Protein AF-A0A660E7Z8-F1 (afdb_monomer)

pLDDT: mean 80.57, std 11.58, range [46.78, 90.88]

Sequence (74 aa):
MFDKLKLPGNILIGTVTILIIGSTQLWVNFVKLGRGVRYQTLKPELWSSLGMVIAGSALLLITLVVAIWQHYRH

Foldseek 3Di:
DCVVVPVLVVLLVVLVVLLVVLVVQLVVLVVCVVVVNDVVVSVVSNVVSVVSNVVSVVSVVVSVVVVVVVVVVD

Structure (mmCIF, N/CA/C/O backbone):
data_AF-A0A660E7Z8-F1
#
_entry.id   AF-A0A660E7Z8-F1
#
loop_
_atom_site.group_PDB
_atom_site.id
_atom_site.type_symbol
_atom_site.label_atom_id
_atom_site.label_alt_id
_atom_site.label_comp_id
_atom_site.label_asym_id
_atom_site.label_entity_id
_atom_site.label_seq_id
_atom_site.pdbx_PDB_ins_code
_atom_site.Cartn_x
_atom_site.Cartn_y
_atom_site.Cartn_z
_atom_site.occupancy
_atom_site.B_iso_or_equiv
_atom_site.auth_seq_id
_atom_site.auth_comp_id
_atom_site.auth_asym_id
_atom_site.auth_atom_id
_atom_site.pdbx_PDB_model_num
ATOM 1 N N . MET A 1 1 ? 10.785 14.428 -27.393 1.00 47.16 1 MET A N 1
ATOM 2 C CA . MET A 1 1 ? 11.370 13.374 -26.522 1.00 47.16 1 MET A CA 1
ATOM 3 C C . MET A 1 1 ? 10.526 13.059 -25.279 1.00 47.16 1 MET A C 1
ATOM 5 O O . MET A 1 1 ? 10.559 11.916 -24.851 1.00 47.16 1 MET A O 1
ATOM 9 N N . PHE A 1 2 ? 9.716 13.987 -24.745 1.00 46.97 2 PHE A N 1
ATOM 10 C CA . PHE A 1 2 ? 8.837 13.730 -23.586 1.00 46.97 2 PHE A CA 1
ATOM 11 C C . PHE A 1 2 ? 7.533 12.963 -23.892 1.00 46.97 2 PHE A C 1
ATOM 13 O O . PHE A 1 2 ? 6.919 12.424 -22.977 1.00 46.97 2 PHE A O 1
ATOM 20 N N . ASP A 1 3 ? 7.113 12.844 -25.157 1.00 46.78 3 ASP A N 1
ATOM 21 C CA . ASP A 1 3 ? 5.854 12.153 -25.492 1.00 46.78 3 ASP A CA 1
ATOM 22 C C . ASP A 1 3 ? 5.888 10.633 -25.276 1.00 46.78 3 ASP A C 1
ATOM 24 O O . ASP A 1 3 ? 4.855 10.045 -24.969 1.00 46.78 3 ASP A O 1
ATOM 28 N N . LYS A 1 4 ? 7.067 9.995 -25.334 1.00 48.75 4 LYS A N 1
ATOM 29 C CA . LYS A 1 4 ? 7.220 8.563 -25.005 1.00 48.75 4 LYS A CA 1
ATOM 30 C C . LYS A 1 4 ? 7.293 8.286 -23.493 1.00 48.75 4 LYS A C 1
ATOM 32 O O . LYS A 1 4 ? 7.145 7.142 -23.082 1.00 48.75 4 LYS A O 1
AT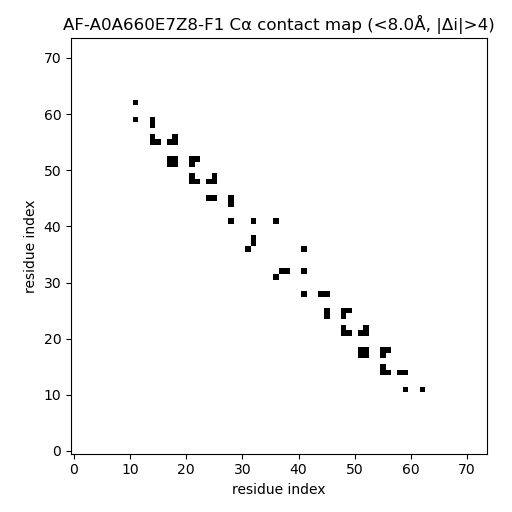OM 37 N N . LEU A 1 5 ? 7.474 9.325 -22.669 1.00 52.00 5 LEU A N 1
ATOM 38 C CA . LEU A 1 5 ? 7.535 9.241 -21.202 1.00 52.00 5 LEU A CA 1
ATOM 39 C C . LEU A 1 5 ? 6.175 9.429 -20.517 1.00 52.00 5 LEU A C 1
ATOM 41 O O . LEU A 1 5 ? 6.042 9.089 -19.344 1.00 52.00 5 LEU A O 1
ATOM 45 N N . LYS A 1 6 ? 5.156 9.925 -21.230 1.00 56.66 6 LYS A N 1
ATOM 46 C CA . LYS A 1 6 ? 3.829 10.185 -20.646 1.00 56.66 6 LYS A CA 1
ATOM 47 C C . LYS A 1 6 ? 3.169 8.912 -20.115 1.00 56.66 6 LYS A C 1
ATOM 49 O O . LYS A 1 6 ? 2.631 8.921 -19.016 1.00 56.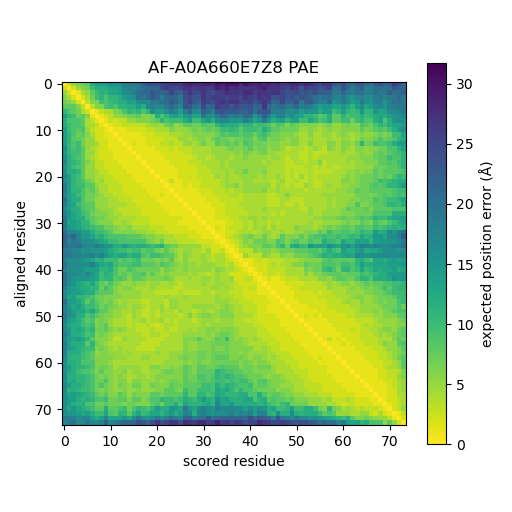66 6 LYS A O 1
ATOM 54 N N . LEU A 1 7 ? 3.241 7.806 -20.858 1.00 59.50 7 LEU A N 1
ATOM 55 C CA . LEU A 1 7 ? 2.584 6.556 -20.458 1.00 59.50 7 LEU A CA 1
ATOM 56 C C . LEU A 1 7 ? 3.288 5.866 -19.268 1.00 59.50 7 LEU A C 1
ATOM 58 O O . LEU A 1 7 ? 2.612 5.585 -18.279 1.00 59.50 7 LEU A O 1
ATOM 62 N N . PRO A 1 8 ? 4.624 5.653 -19.289 1.00 66.75 8 PRO A N 1
ATOM 63 C CA . PRO A 1 8 ? 5.338 5.057 -18.155 1.00 66.75 8 PRO A CA 1
ATOM 64 C C . PRO A 1 8 ? 5.328 5.955 -16.912 1.00 66.75 8 PRO A C 1
ATOM 66 O O . PRO A 1 8 ? 5.169 5.463 -15.797 1.00 66.75 8 PRO A O 1
ATOM 69 N N . GLY A 1 9 ? 5.439 7.277 -17.099 1.00 68.38 9 GLY A N 1
ATOM 70 C CA . GLY A 1 9 ? 5.385 8.252 -16.010 1.00 68.38 9 GLY A CA 1
ATOM 71 C C . GLY A 1 9 ? 4.027 8.273 -15.309 1.00 68.38 9 GLY A C 1
ATOM 72 O O . GLY A 1 9 ? 3.977 8.248 -14.083 1.00 68.38 9 GLY A O 1
ATOM 73 N N . ASN A 1 10 ? 2.923 8.225 -16.060 1.00 78.44 10 ASN A N 1
ATOM 74 C CA . ASN A 1 10 ? 1.579 8.197 -15.478 1.00 78.44 10 ASN A CA 1
ATOM 75 C C . ASN A 1 10 ? 1.309 6.9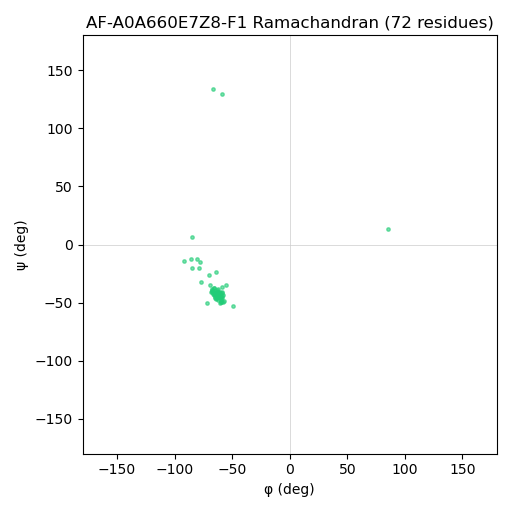13 -14.679 1.00 78.44 10 ASN A C 1
ATOM 77 O O . ASN A 1 10 ? 0.672 6.976 -13.628 1.00 78.44 10 ASN A O 1
ATOM 81 N N . ILE A 1 11 ? 1.817 5.762 -15.138 1.00 77.19 11 ILE A N 1
ATOM 82 C CA . ILE A 1 11 ? 1.712 4.489 -14.404 1.00 77.19 11 ILE A CA 1
ATOM 83 C C . ILE A 1 11 ? 2.506 4.562 -13.096 1.00 77.19 11 ILE A C 1
ATOM 85 O O . ILE A 1 11 ? 2.005 4.152 -12.047 1.00 77.19 11 ILE A O 1
ATOM 89 N N . LEU A 1 12 ? 3.715 5.129 -13.133 1.00 78.06 12 LEU A N 1
ATOM 90 C CA . LEU A 1 12 ? 4.540 5.306 -11.940 1.00 78.06 12 LEU A CA 1
ATOM 91 C C . LEU A 1 12 ? 3.852 6.224 -10.920 1.00 78.06 12 LEU A C 1
ATOM 93 O O . LEU A 1 12 ? 3.734 5.861 -9.753 1.00 78.06 12 LEU A O 1
ATOM 97 N N . ILE A 1 13 ? 3.333 7.371 -11.372 1.00 84.50 13 ILE A N 1
ATOM 98 C CA . ILE A 1 13 ? 2.602 8.326 -10.528 1.00 84.50 13 ILE A CA 1
ATOM 99 C C . ILE A 1 13 ? 1.375 7.657 -9.907 1.00 84.50 13 ILE A C 1
ATOM 101 O O . ILE A 1 13 ? 1.216 7.704 -8.691 1.00 84.50 13 ILE A O 1
ATOM 105 N N . GLY A 1 14 ? 0.552 6.972 -10.709 1.00 82.94 14 GLY A N 1
ATOM 106 C CA . GLY A 1 14 ? -0.631 6.267 -10.212 1.00 82.94 14 GLY A CA 1
ATOM 107 C C . GLY A 1 14 ? -0.286 5.202 -9.169 1.00 82.94 14 GLY A C 1
ATOM 108 O O . GLY A 1 14 ? -0.949 5.103 -8.137 1.00 82.94 14 GLY A O 1
ATOM 109 N N . THR A 1 15 ? 0.799 4.457 -9.385 1.00 83.62 15 THR A N 1
ATOM 110 C CA . THR A 1 15 ? 1.259 3.431 -8.440 1.00 83.62 15 THR A CA 1
ATOM 111 C C . THR A 1 15 ? 1.740 4.046 -7.125 1.00 83.62 15 THR A C 1
ATOM 113 O O . THR A 1 15 ? 1.384 3.565 -6.048 1.00 83.62 15 THR A O 1
ATOM 116 N N . VAL A 1 16 ? 2.487 5.152 -7.191 1.00 85.44 16 VAL A N 1
ATOM 117 C CA . VAL A 1 16 ? 2.915 5.908 -6.004 1.00 85.44 16 VAL A CA 1
ATOM 118 C C . VAL A 1 16 ? 1.706 6.465 -5.250 1.00 85.44 16 VAL A C 1
ATOM 120 O O . VAL A 1 16 ? 1.647 6.350 -4.028 1.00 85.44 16 VAL A O 1
ATOM 123 N N . THR A 1 17 ? 0.703 7.003 -5.947 1.00 87.38 17 THR A N 1
ATOM 124 C CA . THR A 1 17 ? -0.532 7.494 -5.320 1.00 87.38 17 THR A CA 1
ATOM 125 C C . THR A 1 17 ? -1.269 6.386 -4.567 1.00 87.38 17 THR A C 1
ATOM 127 O O . THR A 1 17 ? -1.656 6.594 -3.418 1.00 87.38 17 THR A O 1
ATOM 130 N N . ILE A 1 18 ? -1.415 5.196 -5.161 1.00 86.38 18 ILE A N 1
ATOM 131 C CA . ILE A 1 18 ? -2.053 4.040 -4.505 1.00 86.38 18 ILE A CA 1
ATOM 132 C C . ILE A 1 18 ? -1.286 3.640 -3.239 1.00 86.38 18 ILE A C 1
ATOM 134 O O . ILE A 1 18 ? -1.899 3.398 -2.198 1.00 86.38 18 ILE A O 1
ATOM 138 N N . LEU A 1 19 ? 0.049 3.621 -3.297 1.00 87.12 19 LEU A N 1
ATOM 139 C CA . LEU A 1 19 ? 0.883 3.314 -2.136 1.00 87.12 19 LEU A CA 1
ATOM 140 C C . LEU A 1 19 ? 0.742 4.337 -1.013 1.00 87.12 19 LEU A C 1
ATOM 142 O O . LEU A 1 19 ? 0.641 3.946 0.152 1.00 87.12 19 LEU A O 1
ATOM 146 N N . ILE A 1 20 ? 0.714 5.628 -1.348 1.00 88.69 20 ILE A N 1
ATOM 147 C CA . ILE A 1 20 ? 0.509 6.699 -0.369 1.00 88.69 20 ILE A CA 1
ATOM 148 C C . ILE A 1 20 ? -0.852 6.517 0.304 1.00 88.69 20 ILE A C 1
ATOM 150 O O . ILE A 1 20 ? -0.912 6.453 1.529 1.00 88.69 20 ILE A O 1
ATOM 154 N N . ILE A 1 21 ? -1.925 6.345 -0.476 1.00 89.44 21 ILE A N 1
ATOM 155 C CA . ILE A 1 21 ? -3.287 6.174 0.053 1.00 89.44 21 ILE A CA 1
ATOM 156 C C . ILE A 1 21 ? -3.373 4.947 0.969 1.00 89.44 21 ILE A C 1
ATOM 158 O O . ILE A 1 21 ? -3.855 5.063 2.098 1.00 89.44 21 ILE A O 1
ATOM 162 N N . GLY A 1 22 ? -2.869 3.791 0.524 1.00 86.81 22 GLY A N 1
ATOM 163 C CA . GLY A 1 22 ? -2.873 2.563 1.323 1.00 86.81 22 GLY A CA 1
ATOM 164 C C . GLY A 1 22 ? -2.081 2.712 2.626 1.00 86.81 22 GLY A C 1
ATOM 165 O O . GLY A 1 22 ? -2.547 2.305 3.691 1.00 86.81 22 GLY A O 1
ATOM 166 N N . SER A 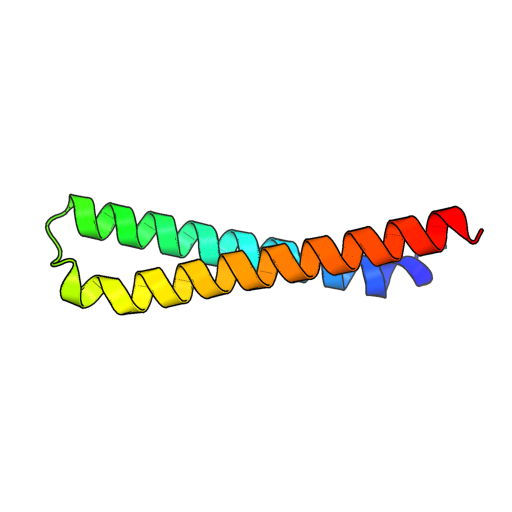1 23 ? -0.923 3.376 2.574 1.00 87.25 23 SER A N 1
ATOM 167 C CA . SER A 1 23 ? -0.083 3.632 3.753 1.00 87.25 23 SER A CA 1
ATOM 168 C C . SER A 1 23 ? -0.742 4.607 4.732 1.00 87.25 23 SER A C 1
ATOM 170 O O . SER A 1 23 ? -0.716 4.385 5.943 1.00 87.25 23 SER A O 1
ATOM 172 N N . THR A 1 24 ? -1.387 5.665 4.231 1.00 89.94 24 THR A N 1
ATOM 173 C CA . THR A 1 24 ? -2.141 6.612 5.063 1.00 89.94 24 THR A CA 1
ATOM 174 C C . THR A 1 24 ? -3.336 5.936 5.731 1.00 89.94 24 THR A C 1
ATOM 176 O O . THR A 1 24 ? -3.563 6.152 6.920 1.00 89.94 24 THR A O 1
ATOM 179 N N . GLN A 1 25 ? -4.078 5.080 5.022 1.00 86.44 25 GLN A N 1
ATOM 180 C CA . GLN A 1 25 ? -5.184 4.323 5.620 1.00 86.44 25 GLN A CA 1
ATOM 181 C C . GLN A 1 25 ? -4.700 3.358 6.706 1.00 86.44 25 GLN A C 1
ATOM 183 O O . GLN A 1 25 ? -5.316 3.291 7.771 1.00 86.44 25 GLN A O 1
ATOM 188 N N . LEU A 1 26 ? -3.566 2.676 6.497 1.00 87.62 26 LEU A N 1
ATOM 189 C CA . LEU A 1 26 ? -2.945 1.857 7.542 1.00 87.62 26 LEU A CA 1
ATOM 190 C C . LEU A 1 26 ? -2.615 2.692 8.776 1.00 87.62 26 LEU A C 1
ATOM 192 O O . LEU A 1 26 ? -3.016 2.321 9.878 1.00 87.62 26 LEU A O 1
ATOM 196 N N . TRP A 1 27 ? -1.956 3.838 8.597 1.00 89.62 27 TRP A N 1
ATOM 197 C CA . TRP A 1 27 ? -1.634 4.745 9.698 1.00 89.62 27 TRP A CA 1
ATOM 198 C C . TRP A 1 27 ? -2.884 5.185 10.467 1.00 89.62 27 TRP A C 1
ATOM 200 O O . TRP A 1 27 ? -2.937 5.069 11.690 1.00 89.62 27 TRP A O 1
ATOM 210 N N . VAL A 1 28 ? -3.927 5.627 9.761 1.00 90.06 28 VAL A N 1
ATOM 211 C CA . VAL A 1 28 ? -5.202 6.030 10.372 1.00 90.06 28 VAL A CA 1
ATOM 212 C C . VAL A 1 28 ? -5.819 4.879 11.169 1.00 90.06 28 VAL A C 1
ATOM 214 O O . VAL A 1 28 ? -6.288 5.088 12.288 1.00 90.06 28 VAL A O 1
ATOM 217 N N . ASN A 1 29 ? -5.781 3.656 10.642 1.00 87.19 29 ASN A N 1
ATOM 218 C CA . ASN A 1 29 ? -6.316 2.482 11.327 1.00 87.19 29 ASN A CA 1
ATOM 219 C C . ASN A 1 29 ? -5.490 2.091 12.558 1.00 87.19 29 ASN A C 1
ATOM 221 O O . ASN A 1 29 ? -6.076 1.727 13.579 1.00 87.19 29 ASN A O 1
ATOM 225 N N . PHE A 1 30 ? -4.166 2.261 12.525 1.00 86.19 30 PHE A N 1
ATOM 226 C CA . PHE A 1 30 ? -3.311 2.126 13.708 1.00 86.19 30 PHE A CA 1
ATOM 227 C C . PHE A 1 30 ? -3.611 3.190 14.768 1.00 86.19 30 PHE A C 1
ATOM 229 O O . PHE A 1 30 ? -3.709 2.863 15.950 1.00 86.19 30 PHE A O 1
ATOM 236 N N . VAL A 1 31 ? -3.840 4.443 14.363 1.00 90.88 31 VAL A N 1
ATOM 237 C CA . VAL A 1 31 ? -4.244 5.516 15.285 1.00 90.88 31 VAL A CA 1
ATOM 238 C C . VAL A 1 31 ? -5.602 5.207 15.923 1.00 90.88 31 VAL A C 1
ATOM 240 O O . VAL A 1 31 ? -5.761 5.390 17.129 1.00 90.88 31 VAL A O 1
ATOM 243 N N . LYS A 1 32 ? -6.577 4.694 15.157 1.00 88.31 32 LYS A N 1
ATOM 244 C CA . LYS A 1 32 ? -7.873 4.240 15.697 1.00 88.31 32 LYS A CA 1
ATOM 245 C C . LYS A 1 32 ? -7.686 3.111 16.721 1.00 88.31 32 LYS A C 1
ATOM 247 O O . LYS A 1 32 ? -8.301 3.156 17.785 1.00 88.31 32 LYS A O 1
ATOM 252 N N . LEU A 1 33 ? -6.807 2.147 16.439 1.00 86.81 33 LEU A N 1
ATOM 253 C CA . LEU A 1 33 ? -6.431 1.078 17.374 1.00 86.81 33 LEU A CA 1
ATOM 254 C C . LEU A 1 33 ? -5.845 1.638 18.678 1.00 86.81 33 LEU A C 1
ATOM 256 O O . LEU A 1 33 ? -6.282 1.249 19.758 1.00 86.81 33 LEU A O 1
ATOM 260 N N . GLY A 1 34 ? -4.926 2.605 18.584 1.00 85.75 34 GLY A N 1
ATOM 261 C CA . GLY A 1 34 ? -4.334 3.279 19.746 1.00 85.75 34 GLY A CA 1
ATOM 262 C C . GLY A 1 34 ? -5.339 4.087 20.576 1.00 85.75 34 GLY A C 1
ATOM 263 O O . GLY A 1 34 ? -5.141 4.276 21.771 1.00 85.75 34 GLY A O 1
ATOM 264 N N . ARG A 1 35 ? -6.453 4.517 19.971 1.00 89.69 35 ARG A N 1
ATOM 265 C CA . ARG A 1 35 ? -7.575 5.186 20.654 1.00 89.69 35 ARG A CA 1
ATOM 266 C C . ARG A 1 35 ? -8.591 4.215 21.272 1.00 89.69 35 ARG A C 1
ATOM 268 O O . ARG A 1 35 ? -9.629 4.658 21.752 1.00 89.69 35 ARG A O 1
ATOM 275 N N . GLY A 1 36 ? -8.321 2.907 21.258 1.00 87.94 36 GLY A N 1
ATOM 276 C CA . GLY A 1 36 ? -9.178 1.891 21.879 1.00 87.94 36 GLY A CA 1
ATOM 277 C C . GLY A 1 36 ? -10.325 1.386 20.999 1.00 87.94 36 GLY A C 1
ATOM 278 O O . GLY A 1 36 ? -11.233 0.719 21.497 1.00 87.94 36 GLY A O 1
ATOM 279 N N . VAL A 1 37 ? -10.312 1.668 19.690 1.00 86.06 37 VAL A N 1
ATOM 280 C CA . VAL A 1 37 ? -11.287 1.082 18.756 1.00 86.06 37 VAL A CA 1
ATOM 281 C C . VAL A 1 37 ? -11.044 -0.426 18.650 1.00 86.06 37 VAL A C 1
ATOM 283 O O . VAL A 1 37 ? -9.912 -0.881 18.481 1.00 86.06 37 VAL A O 1
ATOM 286 N N . ARG A 1 38 ? -12.118 -1.221 18.734 1.00 87.25 38 ARG A N 1
ATOM 287 C CA . ARG A 1 38 ? -12.030 -2.687 18.694 1.00 87.25 38 ARG A CA 1
ATOM 288 C C . ARG A 1 38 ? -11.384 -3.166 17.393 1.00 87.25 38 ARG A C 1
ATOM 290 O O . ARG A 1 38 ? -11.845 -2.849 16.297 1.00 87.25 38 ARG A O 1
ATOM 297 N N . TYR A 1 39 ? -10.376 -4.026 17.530 1.00 83.69 39 TYR A N 1
ATOM 298 C CA . TYR A 1 39 ? -9.664 -4.635 16.405 1.00 83.69 39 TYR A CA 1
ATOM 299 C C . TYR A 1 39 ? -10.596 -5.369 15.431 1.00 83.69 39 TYR A C 1
ATOM 301 O O . TYR A 1 39 ? -10.374 -5.326 14.229 1.00 83.69 39 TYR A O 1
ATOM 309 N N . GLN A 1 40 ? -11.670 -5.998 15.918 1.00 85.12 40 GLN A N 1
ATOM 310 C CA . GLN A 1 40 ? -12.633 -6.711 15.067 1.00 85.12 40 GLN A CA 1
ATOM 311 C C . GLN A 1 40 ? -13.276 -5.805 14.009 1.00 85.12 40 GLN A C 1
ATOM 313 O O . GLN A 1 40 ? -13.471 -6.241 12.878 1.00 85.12 40 GLN A O 1
ATOM 318 N N . THR A 1 41 ? -13.541 -4.545 14.352 1.00 83.44 41 THR A N 1
ATOM 319 C CA . THR A 1 41 ? -14.114 -3.554 13.435 1.00 83.44 41 THR A CA 1
ATOM 320 C C . THR A 1 41 ? -13.069 -3.023 12.454 1.00 83.44 41 THR A C 1
ATOM 322 O O . THR A 1 41 ? -13.386 -2.730 11.308 1.00 83.44 41 THR A O 1
ATOM 325 N N . LEU A 1 42 ? -11.806 -2.939 12.886 1.00 83.12 42 LEU A N 1
ATOM 326 C CA . LEU A 1 42 ? -10.685 -2.457 12.072 1.00 83.12 42 LEU A CA 1
ATOM 327 C C . LEU A 1 42 ? -10.060 -3.538 11.190 1.00 83.12 42 LEU A C 1
ATOM 329 O O . LEU A 1 42 ? -9.407 -3.212 10.207 1.00 83.12 42 LEU A O 1
ATOM 333 N N . LYS A 1 43 ? -10.256 -4.819 11.514 1.00 83.31 43 LYS A N 1
ATOM 334 C CA . LYS A 1 43 ? -9.729 -5.963 10.764 1.00 83.31 43 LYS A CA 1
ATOM 335 C C . LYS A 1 43 ? -10.017 -5.859 9.258 1.00 83.31 43 LYS A C 1
ATOM 337 O O . LYS A 1 43 ? -9.051 -5.944 8.502 1.00 83.31 43 LYS A O 1
ATOM 342 N N . PRO A 1 44 ? -11.265 -5.656 8.788 1.00 85.88 44 PRO A N 1
ATOM 343 C CA . PRO A 1 44 ? -11.522 -5.525 7.353 1.00 85.88 44 PRO A CA 1
ATOM 344 C C . PRO A 1 44 ? -10.836 -4.297 6.736 1.00 85.88 44 PRO A C 1
ATOM 346 O O . PRO A 1 44 ? -10.275 -4.411 5.649 1.00 85.88 44 PRO A O 1
ATOM 349 N N . GLU A 1 45 ? -10.796 -3.152 7.430 1.00 84.56 45 GLU A N 1
ATOM 350 C CA . GLU A 1 45 ? -10.115 -1.952 6.919 1.00 84.56 45 GLU A CA 1
ATOM 351 C C . GLU A 1 45 ? -8.593 -2.141 6.838 1.00 84.56 45 GLU A C 1
ATOM 353 O O . GLU A 1 45 ? -7.968 -1.714 5.868 1.00 84.56 45 GLU A O 1
ATOM 358 N N . LEU A 1 46 ? -7.986 -2.822 7.814 1.00 84.38 46 LEU A N 1
ATOM 359 C CA . LEU A 1 46 ? -6.563 -3.162 7.813 1.00 84.38 46 LEU A CA 1
ATOM 360 C C . LEU A 1 46 ? -6.218 -4.116 6.671 1.00 84.38 46 LEU A C 1
ATOM 362 O O . LEU A 1 46 ? -5.247 -3.867 5.965 1.00 84.38 46 LEU A O 1
ATOM 366 N N . TRP A 1 47 ? -7.020 -5.162 6.454 1.00 88.00 47 TRP A N 1
ATOM 367 C CA . TRP A 1 47 ? -6.834 -6.088 5.332 1.00 88.00 47 TRP A CA 1
ATOM 368 C C . TRP A 1 47 ? -7.009 -5.400 3.980 1.00 88.00 47 TRP A C 1
ATOM 370 O O . TRP A 1 47 ? -6.211 -5.631 3.076 1.00 88.00 47 TRP A O 1
ATOM 380 N N . SER A 1 48 ? -7.997 -4.512 3.854 1.00 86.50 48 SER A N 1
ATOM 381 C CA . SER A 1 48 ? -8.190 -3.709 2.644 1.00 86.50 48 SER A CA 1
ATOM 382 C C . SER A 1 48 ? -6.998 -2.782 2.387 1.00 86.50 48 SER A C 1
ATOM 384 O O . SER A 1 48 ? -6.489 -2.723 1.270 1.00 86.50 48 SER A O 1
ATOM 386 N N . SER A 1 49 ? -6.518 -2.086 3.420 1.00 82.25 49 SER A N 1
ATOM 387 C CA . SER A 1 49 ? -5.390 -1.152 3.303 1.00 82.25 49 SER A CA 1
ATOM 388 C C . SER A 1 49 ? -4.079 -1.891 3.001 1.00 82.25 49 SER A C 1
ATOM 390 O O . SER A 1 49 ? -3.317 -1.470 2.134 1.00 82.25 49 SER A O 1
ATOM 392 N N . LEU A 1 50 ? -3.846 -3.042 3.645 1.00 86.31 50 LEU A N 1
ATOM 393 C CA . LEU A 1 50 ? -2.745 -3.957 3.318 1.00 86.31 50 LEU A CA 1
ATOM 394 C C . LEU A 1 50 ? -2.836 -4.437 1.868 1.00 86.31 50 LEU A C 1
ATOM 396 O O . LEU A 1 50 ? -1.833 -4.421 1.161 1.00 86.31 50 LEU A O 1
ATOM 400 N N . GLY A 1 51 ? -4.032 -4.810 1.408 1.00 85.50 51 GLY A N 1
ATOM 401 C CA . GLY A 1 51 ? -4.280 -5.210 0.025 1.00 85.50 51 GLY A CA 1
ATOM 402 C C . GLY A 1 51 ? -3.894 -4.120 -0.974 1.00 85.50 51 GLY A C 1
ATOM 403 O O . GLY A 1 51 ? -3.221 -4.416 -1.959 1.00 85.50 51 GLY A O 1
ATOM 404 N N . MET A 1 52 ? -4.229 -2.855 -0.694 1.00 85.00 52 MET A N 1
ATOM 405 C CA . MET A 1 52 ? -3.814 -1.723 -1.534 1.00 85.00 52 MET A CA 1
ATOM 406 C C . MET A 1 52 ? -2.295 -1.541 -1.563 1.00 85.00 52 MET A C 1
ATOM 408 O O . MET A 1 52 ? -1.729 -1.329 -2.634 1.00 85.00 52 MET A O 1
ATOM 412 N N . VAL A 1 53 ? -1.619 -1.655 -0.416 1.00 86.31 53 VAL A N 1
ATOM 413 C CA . VAL A 1 53 ? -0.154 -1.526 -0.351 1.00 86.31 53 VAL A CA 1
ATOM 414 C C . VAL A 1 53 ? 0.535 -2.672 -1.095 1.00 86.31 53 VAL A C 1
ATOM 416 O O . VAL A 1 53 ? 1.472 -2.430 -1.857 1.00 86.31 53 VAL A O 1
ATOM 419 N N . ILE A 1 54 ? 0.048 -3.907 -0.943 1.00 88.06 54 ILE A N 1
ATOM 420 C CA . ILE A 1 54 ? 0.567 -5.080 -1.661 1.00 88.06 54 ILE A CA 1
ATOM 421 C C . ILE A 1 54 ? 0.346 -4.923 -3.169 1.00 88.06 54 ILE A C 1
ATOM 423 O O . ILE A 1 54 ? 1.286 -5.111 -3.938 1.00 88.06 54 ILE A O 1
ATOM 427 N N . ALA A 1 55 ? -0.853 -4.524 -3.599 1.00 84.50 55 ALA A N 1
ATOM 428 C CA . ALA A 1 55 ? -1.164 -4.307 -5.010 1.00 84.50 55 ALA A CA 1
ATOM 429 C C . ALA A 1 55 ? -0.298 -3.195 -5.626 1.00 84.50 55 ALA A C 1
ATOM 431 O O . ALA A 1 55 ? 0.273 -3.384 -6.701 1.00 84.50 55 ALA A O 1
ATOM 432 N N . GLY A 1 56 ? -0.133 -2.067 -4.926 1.00 85.44 56 GLY A N 1
ATOM 433 C CA . GLY A 1 56 ? 0.754 -0.983 -5.355 1.00 85.44 56 GLY A CA 1
ATOM 434 C C . GLY A 1 56 ? 2.217 -1.427 -5.452 1.00 85.44 56 GLY A C 1
ATOM 435 O O . GLY A 1 56 ? 2.897 -1.131 -6.431 1.00 85.44 56 GLY A O 1
ATO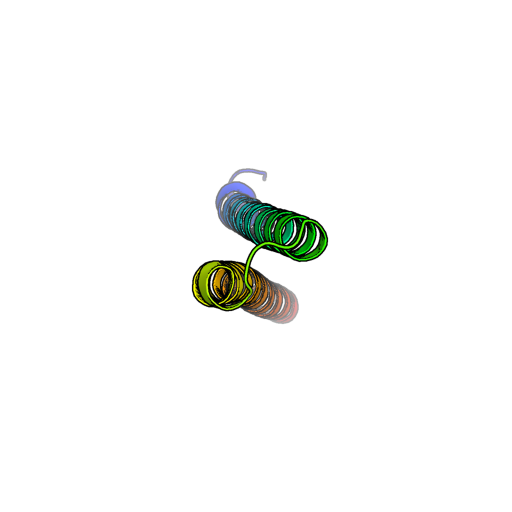M 436 N N . SER A 1 57 ? 2.694 -2.212 -4.483 1.00 85.69 57 SER A N 1
ATOM 437 C CA . SER A 1 57 ? 4.070 -2.729 -4.472 1.00 85.69 57 SE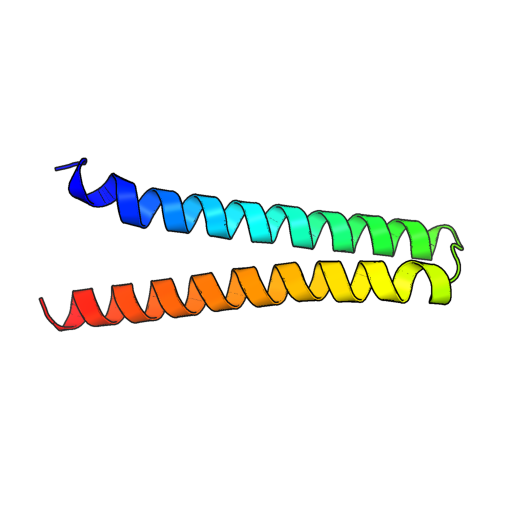R A CA 1
ATOM 438 C C . SER A 1 57 ? 4.315 -3.732 -5.603 1.00 85.69 57 SER A C 1
ATOM 440 O O . SER A 1 57 ? 5.353 -3.686 -6.262 1.00 85.69 57 SER A O 1
ATOM 442 N N . ALA A 1 58 ? 3.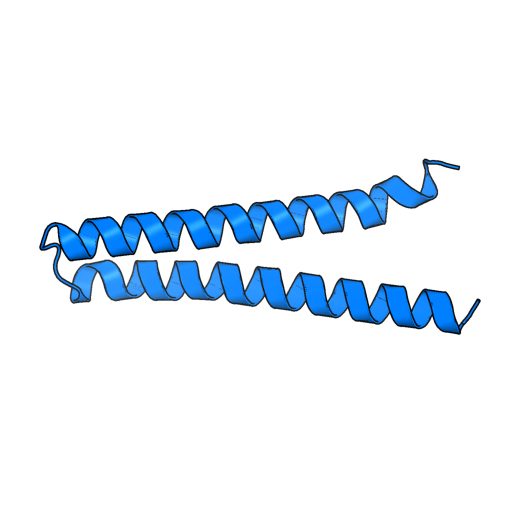343 -4.606 -5.876 1.00 87.75 58 ALA A N 1
ATOM 443 C CA . ALA A 1 58 ? 3.400 -5.560 -6.977 1.00 87.75 58 ALA A CA 1
ATOM 444 C C . ALA A 1 58 ? 3.440 -4.854 -8.340 1.00 87.75 58 ALA A C 1
ATOM 446 O O . ALA A 1 58 ? 4.254 -5.212 -9.191 1.00 87.75 58 ALA A O 1
ATOM 447 N N . LEU A 1 59 ? 2.624 -3.811 -8.533 1.00 85.06 59 LEU A N 1
ATOM 448 C CA . LEU A 1 59 ? 2.656 -2.996 -9.751 1.00 85.06 59 LEU A CA 1
ATOM 449 C C . LEU A 1 59 ? 4.013 -2.315 -9.937 1.00 85.06 59 LEU A C 1
ATOM 451 O O . LEU A 1 59 ? 4.554 -2.329 -11.043 1.00 85.06 59 LEU A O 1
ATOM 455 N N . LEU A 1 60 ? 4.606 -1.784 -8.864 1.00 85.50 60 LEU A N 1
ATOM 456 C CA . LEU A 1 60 ? 5.949 -1.204 -8.916 1.00 85.50 60 LEU A CA 1
ATOM 457 C C . LEU A 1 60 ? 7.005 -2.234 -9.317 1.00 85.50 60 LEU A C 1
ATOM 459 O O . LEU A 1 60 ? 7.817 -1.946 -10.191 1.00 85.50 60 LEU A O 1
ATOM 463 N N . LEU A 1 61 ? 6.970 -3.434 -8.732 1.00 86.88 61 LEU A N 1
ATOM 464 C CA . LEU A 1 61 ? 7.891 -4.519 -9.079 1.00 86.88 61 LEU A CA 1
ATOM 465 C C . LEU A 1 61 ? 7.760 -4.931 -10.546 1.00 86.88 61 LEU A C 1
ATOM 467 O O . LEU A 1 61 ? 8.772 -5.038 -11.233 1.00 86.88 61 LEU A O 1
ATOM 471 N N . ILE A 1 62 ? 6.536 -5.105 -11.053 1.00 86.19 62 ILE A N 1
ATOM 472 C CA . ILE A 1 62 ? 6.299 -5.430 -12.469 1.00 86.19 62 ILE A CA 1
ATOM 473 C C . ILE A 1 62 ? 6.860 -4.323 -13.365 1.00 86.19 62 ILE A C 1
ATOM 475 O O . ILE A 1 62 ? 7.578 -4.605 -14.324 1.00 86.19 62 ILE A O 1
ATOM 479 N N . THR A 1 63 ? 6.579 -3.063 -13.031 1.00 81.88 63 THR A N 1
ATOM 480 C CA . THR A 1 63 ? 7.062 -1.909 -13.800 1.00 81.88 63 THR A CA 1
ATOM 481 C C . THR A 1 63 ? 8.591 -1.846 -13.797 1.00 81.88 63 THR A C 1
ATOM 483 O O . THR A 1 63 ? 9.197 -1.606 -14.840 1.00 81.88 63 THR A O 1
ATOM 486 N N . LEU A 1 64 ? 9.227 -2.130 -12.656 1.00 83.94 64 LEU A N 1
ATOM 487 C CA . LEU A 1 64 ? 10.681 -2.180 -12.514 1.00 83.94 64 LEU A CA 1
ATOM 488 C C . LEU A 1 64 ? 11.294 -3.313 -13.348 1.00 83.94 64 LEU A C 1
ATOM 490 O O . LEU A 1 64 ? 12.259 -3.083 -14.071 1.00 83.94 64 LEU A O 1
ATOM 494 N N . VAL A 1 65 ? 10.720 -4.518 -13.300 1.00 85.88 65 VAL A N 1
ATOM 495 C CA . VAL A 1 65 ? 11.181 -5.671 -14.092 1.00 85.88 65 VAL A CA 1
ATOM 496 C C . VAL A 1 65 ? 11.087 -5.376 -15.587 1.00 85.88 65 VAL A C 1
ATOM 498 O O . VAL A 1 65 ? 12.038 -5.631 -16.322 1.00 85.88 65 VAL A O 1
ATOM 501 N N . VAL A 1 66 ? 9.976 -4.788 -16.041 1.00 82.81 66 VAL A N 1
ATOM 502 C CA . VAL A 1 66 ? 9.809 -4.382 -17.443 1.00 82.81 66 VAL A CA 1
ATOM 503 C C . VAL A 1 66 ? 10.834 -3.316 -17.828 1.00 82.81 66 VAL A C 1
ATOM 505 O O . VAL A 1 66 ? 11.432 -3.424 -18.895 1.00 82.81 66 VAL A O 1
ATOM 508 N N . ALA A 1 67 ? 11.081 -2.322 -16.970 1.00 78.88 67 ALA A N 1
ATOM 509 C CA . ALA A 1 67 ? 12.074 -1.281 -17.226 1.00 78.88 67 ALA A CA 1
ATOM 510 C C . ALA A 1 67 ? 13.502 -1.848 -17.324 1.00 78.88 67 ALA A C 1
ATOM 512 O O . ALA A 1 67 ? 14.229 -1.514 -18.258 1.00 78.88 67 ALA A O 1
ATOM 513 N N . ILE A 1 68 ? 13.886 -2.750 -16.413 1.00 81.75 68 ILE A N 1
ATOM 514 C CA . ILE A 1 68 ? 15.188 -3.436 -16.442 1.00 81.75 68 ILE A CA 1
ATOM 515 C C . ILE A 1 68 ? 15.317 -4.272 -17.716 1.00 81.75 68 ILE A C 1
ATOM 517 O O . ILE A 1 68 ? 16.341 -4.217 -18.394 1.00 81.75 68 ILE A O 1
ATOM 521 N N . TRP A 1 69 ? 14.273 -5.019 -18.077 1.00 83.19 69 TRP A N 1
ATOM 522 C CA . TRP A 1 69 ? 14.287 -5.842 -19.282 1.00 83.19 69 TRP A CA 1
ATOM 523 C C . TRP A 1 69 ? 14.390 -5.006 -20.561 1.00 83.19 69 TRP A C 1
ATOM 525 O O . TRP A 1 69 ? 15.149 -5.361 -21.459 1.00 83.19 69 TRP A O 1
ATOM 535 N N . GLN A 1 70 ? 13.681 -3.875 -20.632 1.00 78.94 70 GLN A N 1
ATOM 536 C CA . GLN A 1 70 ? 13.811 -2.920 -21.736 1.00 78.94 70 GLN A CA 1
ATOM 537 C C . GLN A 1 70 ? 15.215 -2.319 -21.814 1.00 78.94 70 GLN A C 1
ATOM 539 O O . GLN A 1 70 ? 15.727 -2.154 -22.916 1.00 78.94 70 GLN A O 1
ATOM 544 N N . HIS A 1 71 ? 15.841 -2.026 -20.671 1.00 74.25 71 HIS A N 1
ATOM 545 C CA . HIS A 1 71 ? 17.199 -1.491 -20.624 1.00 74.25 71 HIS A CA 1
ATOM 546 C C . HIS A 1 71 ? 18.248 -2.504 -21.103 1.00 74.25 71 HIS A C 1
ATOM 548 O O . HIS A 1 71 ? 19.153 -2.122 -21.826 1.00 74.25 71 HIS A O 1
ATOM 554 N N . TYR A 1 72 ? 18.105 -3.788 -20.757 1.00 75.94 72 TYR A N 1
ATOM 555 C CA . TYR A 1 72 ? 19.036 -4.848 -21.176 1.00 75.94 72 TYR A CA 1
ATOM 556 C C . TYR A 1 72 ? 18.844 -5.343 -22.616 1.00 75.94 72 TYR A C 1
ATOM 558 O O . TYR A 1 72 ? 19.733 -5.992 -23.162 1.00 75.94 72 TYR A O 1
ATOM 566 N N . ARG A 1 73 ? 17.671 -5.114 -23.218 1.00 59.94 73 ARG A N 1
ATOM 567 C CA . ARG A 1 73 ? 17.409 -5.443 -24.630 1.00 59.94 73 ARG A CA 1
ATOM 568 C C . ARG A 1 73 ? 17.834 -4.343 -25.606 1.00 59.94 73 ARG A C 1
ATOM 570 O O . ARG A 1 73 ? 17.798 -4.598 -26.809 1.00 59.94 73 ARG A O 1
ATOM 577 N N . HIS A 1 74 ? 18.142 -3.152 -25.101 1.00 50.50 74 HIS A N 1
ATOM 578 C CA . HIS A 1 74 ? 18.636 -2.012 -25.869 1.00 50.50 74 HIS A CA 1
ATOM 579 C C . HIS A 1 74 ? 20.162 -1.987 -25.892 1.00 50.50 74 HIS A C 1
ATOM 581 O O . HIS A 1 74 ? 20.691 -1.505 -26.918 1.00 50.50 74 HIS A O 1
#

Solven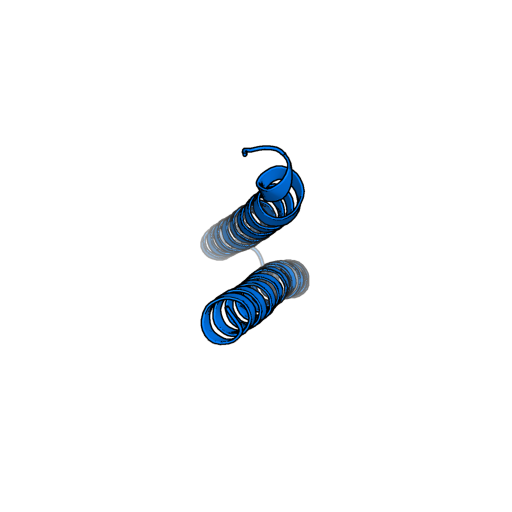t-accessible surface area (backbone atoms only — not comparable to full-atom values): 3996 Å² total; per-residue (Å²): 127,66,78,78,45,50,65,62,50,51,52,53,51,53,35,52,51,41,32,49,52,16,50,51,48,40,50,52,51,52,52,42,45,76,72,69,48,60,61,81,75,43,47,63,57,47,52,52,20,51,48,37,34,52,53,22,51,51,53,50,51,54,52,49,51,52,51,53,52,55,60,75,74,104

Mean predicted aligned error: 7.65 Å

Organism: NCBI:txid1296538

Secondary structure (DSSP, 8-state):
-GGGTHHHHHHHHHHHHHHHHHHHHHHHHHHHHHTT--HHHHHHHHHHHHHHHHHHHHHHHHHHHHHHHHHHH-

Nearest PDB structures (foldseek):
  8tsh-assembly1_F  TM=8.077E-01  e=6.134E+00  Caldimonas thermodepolymerans
  3q84-assembly1_A  TM=7.953E-01  e=7.956E+00  Homo sapiens
  3tul-assembly5_D 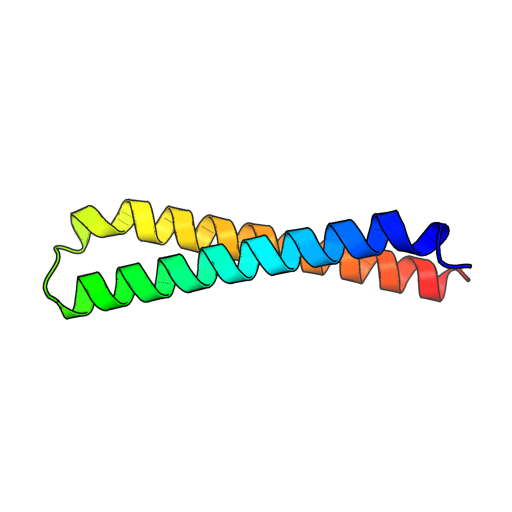 TM=4.596E-01  e=2.635E+00  Salmonella enterica subsp. enterica serovar Typhimurium
  6he1-assembly1_A  TM=6.075E-01  e=5.748E+00  Pseudomonas aeruginosa
  6he3-assembly1_A  TM=6.062E-01  e=8.490E+00  Pseudomonas aeruginosa

Radius of gyration: 16.86 Å; Cα contacts (8 Å, |Δi|>4): 33; chains: 1; bounding box: 33×20×48 Å